Protein AF-A0A972UU00-F1 (afdb_monomer_lite)

Foldseek 3Di:
DVVVVVVVVVVVVVVVVPDDPPPPVVFDFPDDDDPDTDTPVNLVVQQDPPDDPVVSVVSSVVVVVVVNVVSVVVVVVVVPDDPVRVDCVVVD

Radius of gyration: 25.85 Å; chains: 1; bounding box: 45×62×58 Å

Secondary structure (DSSP, 8-state):
-HHHHHHHHHHHHHHHTT----------EEEEETTEEEEHHHHHHHSPTT--HHHHHHHHHHHHHHHHHHHHHHHHHHHHS-TTTS-GGGG-

pLDDT: mean 83.52, std 14.23, range [48.22, 98.44]

Sequence (92 aa):
MSRISILYILTLLLVAMSCSDSANDSDKPVAKVGDKYLYLSEVYDFVPNKIGVSDSTLMAEDYIKKWIQKELLIKKAEENLSHEQKDVSKEL

Structure (mmCIF, N/CA/C/O backbone):
data_AF-A0A972UU00-F1
#
_entry.id   AF-A0A972UU00-F1
#
loop_
_atom_site.group_PDB
_atom_site.id
_atom_site.type_symbol
_atom_site.label_atom_id
_atom_site.label_alt_id
_atom_site.label_comp_id
_atom_site.label_asym_id
_atom_site.label_entity_id
_atom_site.label_seq_id
_atom_site.pdbx_PDB_ins_code
_atom_site.Cartn_x
_atom_site.Cartn_y
_atom_site.Cartn_z
_atom_site.occupancy
_atom_site.B_iso_or_equiv
_atom_site.auth_seq_id
_atom_site.auth_comp_id
_atom_site.auth_asym_id
_atom_site.auth_atom_id
_atom_site.pdbx_PDB_model_num
ATOM 1 N N . MET A 1 1 ? 0.582 -51.464 -39.409 1.00 59.53 1 MET A N 1
ATOM 2 C CA . MET A 1 1 ? 0.816 -50.027 -39.678 1.00 59.53 1 MET A CA 1
ATOM 3 C C . MET A 1 1 ? -0.222 -49.136 -38.989 1.00 59.53 1 MET A C 1
ATOM 5 O O . MET A 1 1 ? 0.188 -48.385 -38.119 1.00 59.53 1 MET A O 1
ATOM 9 N N . SER A 1 2 ? -1.541 -49.292 -39.202 1.00 67.19 2 SER A N 1
ATOM 10 C CA . SER A 1 2 ? -2.558 -48.424 -38.555 1.00 67.19 2 SER A CA 1
ATOM 11 C C . SER A 1 2 ? -2.593 -48.433 -37.020 1.00 67.19 2 SER A C 1
ATOM 13 O O . SER A 1 2 ? -2.855 -47.400 -36.423 1.00 67.19 2 SER A O 1
ATOM 15 N N . ARG A 1 3 ? -2.318 -49.564 -36.351 1.00 77.19 3 ARG A N 1
ATOM 16 C CA . ARG A 1 3 ? -2.348 -49.644 -34.872 1.00 77.19 3 ARG A CA 1
ATOM 17 C C . ARG A 1 3 ? -1.226 -48.840 -34.204 1.00 77.19 3 ARG A C 1
ATOM 19 O O . ARG A 1 3 ? -1.441 -48.255 -33.153 1.00 77.19 3 ARG A O 1
ATOM 26 N N . ILE A 1 4 ? -0.066 -48.776 -34.857 1.00 80.25 4 ILE A N 1
ATOM 27 C CA . ILE A 1 4 ? 1.102 -48.010 -34.407 1.00 80.25 4 ILE A CA 1
ATOM 28 C C . ILE A 1 4 ? 0.876 -46.514 -34.644 1.00 80.25 4 ILE A C 1
ATOM 30 O O . ILE A 1 4 ? 1.128 -45.715 -33.750 1.00 80.25 4 ILE A O 1
ATOM 34 N N . SER A 1 5 ? 0.293 -46.135 -35.788 1.00 76.31 5 SER A N 1
ATOM 35 C CA . SER A 1 5 ? -0.116 -44.748 -36.049 1.00 76.31 5 SER A CA 1
ATOM 36 C C . SER A 1 5 ? -1.170 -44.248 -35.055 1.00 76.31 5 SER A C 1
ATOM 38 O O . SER A 1 5 ? -1.070 -43.116 -34.599 1.00 76.31 5 SER A O 1
ATOM 40 N N . ILE A 1 6 ? -2.136 -45.090 -34.662 1.00 83.06 6 ILE A N 1
ATOM 41 C CA . ILE A 1 6 ? -3.126 -44.750 -33.622 1.00 83.06 6 ILE A CA 1
ATOM 42 C C . ILE A 1 6 ? -2.440 -44.511 -32.273 1.00 83.06 6 ILE A C 1
ATOM 44 O O . ILE A 1 6 ? -2.786 -43.560 -31.579 1.00 83.06 6 ILE A O 1
ATOM 48 N N . LEU A 1 7 ? -1.443 -45.329 -31.925 1.00 84.25 7 LEU A N 1
ATOM 49 C CA . LEU A 1 7 ? -0.651 -45.151 -30.707 1.00 84.25 7 LEU A CA 1
ATOM 50 C C . LEU A 1 7 ? 0.083 -43.804 -30.722 1.00 84.25 7 LEU A C 1
ATOM 52 O O . LEU A 1 7 ? -0.033 -43.041 -29.768 1.00 84.25 7 LEU A O 1
ATOM 56 N N . TYR A 1 8 ? 0.745 -43.451 -31.826 1.00 86.00 8 TYR A N 1
ATOM 57 C CA . TYR A 1 8 ? 1.412 -42.151 -31.958 1.00 86.00 8 TYR A CA 1
ATOM 58 C C . TYR A 1 8 ? 0.443 -40.964 -31.884 1.00 86.00 8 TYR A C 1
ATOM 60 O O . TYR A 1 8 ? 0.750 -39.983 -31.213 1.00 86.00 8 TYR A O 1
ATOM 68 N N . ILE A 1 9 ? -0.740 -41.064 -32.498 1.00 85.12 9 ILE A N 1
ATOM 69 C CA . ILE A 1 9 ? -1.776 -40.020 -32.429 1.00 85.12 9 ILE A CA 1
ATOM 70 C C . ILE A 1 9 ? -2.297 -39.859 -30.995 1.00 85.12 9 ILE A C 1
ATOM 72 O O . ILE A 1 9 ? -2.443 -38.735 -30.524 1.00 85.12 9 ILE A O 1
ATOM 76 N N . LEU A 1 10 ? -2.523 -40.964 -30.278 1.00 83.50 10 LEU A N 1
ATOM 77 C CA . LEU A 1 10 ? -2.957 -40.933 -28.880 1.00 83.50 10 LEU A CA 1
ATOM 78 C C . LEU A 1 10 ? -1.892 -40.283 -27.986 1.00 83.50 10 LEU A C 1
ATOM 80 O O . LEU A 1 10 ? -2.213 -39.444 -27.150 1.00 83.50 10 LEU A O 1
ATOM 84 N N . THR A 1 11 ? -0.620 -40.627 -28.207 1.00 80.94 11 THR A N 1
ATOM 85 C CA . THR A 1 11 ? 0.504 -40.060 -27.445 1.00 80.94 11 THR A CA 1
ATOM 86 C C . THR A 1 11 ? 0.660 -38.561 -27.718 1.00 80.94 11 THR A C 1
ATOM 88 O O . THR A 1 11 ? 0.879 -37.791 -26.790 1.00 80.94 11 THR A O 1
ATOM 91 N N . LEU A 1 12 ? 0.480 -38.125 -28.970 1.00 81.25 12 LEU A N 1
ATOM 92 C CA . LEU A 1 12 ? 0.515 -36.711 -29.352 1.00 81.25 12 LEU A CA 1
ATOM 93 C C . LEU A 1 12 ? -0.643 -35.913 -28.725 1.00 81.25 12 LEU A C 1
ATOM 95 O O . LEU A 1 12 ? -0.441 -34.789 -28.271 1.00 81.25 12 LEU A O 1
ATOM 99 N N . LEU A 1 13 ? -1.838 -36.508 -28.650 1.00 79.12 13 LEU A N 1
ATOM 100 C CA . LEU A 1 13 ? -3.018 -35.892 -28.035 1.00 79.12 13 LEU A CA 1
ATOM 101 C C . LEU A 1 13 ? -2.851 -35.712 -26.515 1.00 79.12 13 LEU A C 1
ATOM 103 O O . LEU A 1 13 ? -3.257 -34.690 -25.968 1.00 79.12 13 LEU A O 1
ATOM 107 N N . LEU A 1 14 ? -2.211 -36.676 -25.844 1.00 75.38 14 LEU A N 1
ATOM 108 C CA . LEU A 1 14 ? -1.894 -36.619 -24.411 1.00 75.38 14 LEU A CA 1
ATOM 109 C C . LEU A 1 14 ? -0.921 -35.479 -24.067 1.00 75.38 14 LEU A C 1
ATOM 111 O O . LEU A 1 14 ? -1.079 -34.834 -23.035 1.00 75.38 14 LEU A O 1
ATOM 115 N N . VAL A 1 15 ? 0.051 -35.191 -24.937 1.00 75.81 15 VAL A N 1
ATOM 116 C CA . VAL A 1 15 ? 1.020 -34.101 -24.718 1.00 75.81 15 VAL A CA 1
ATOM 117 C C . VAL A 1 15 ? 0.383 -32.719 -24.939 1.00 75.81 15 VAL A C 1
ATOM 119 O O . VAL A 1 15 ? 0.766 -31.754 -24.281 1.00 75.81 15 VAL A O 1
ATOM 122 N N . ALA A 1 16 ? -0.638 -32.615 -25.797 1.00 72.31 16 ALA A N 1
ATOM 123 C CA . ALA A 1 16 ? -1.317 -31.349 -26.093 1.00 72.31 16 ALA A CA 1
ATOM 124 C C . ALA A 1 16 ? -2.203 -30.815 -24.946 1.00 72.31 16 ALA A C 1
ATOM 126 O O . ALA A 1 16 ? -2.549 -29.637 -24.947 1.00 72.31 16 ALA A O 1
ATOM 127 N N . MET A 1 17 ? -2.553 -31.644 -23.954 1.00 67.81 17 MET A N 1
ATOM 128 C CA . MET A 1 17 ? -3.377 -31.233 -22.804 1.00 67.81 17 MET A CA 1
ATOM 129 C C . MET A 1 17 ? -2.582 -30.582 -21.659 1.00 67.81 17 MET A C 1
ATOM 131 O O . MET A 1 17 ? -3.187 -30.097 -20.709 1.00 67.81 17 MET A O 1
ATOM 135 N N . SER A 1 18 ? -1.246 -30.538 -21.731 1.00 64.56 18 SER A N 1
ATOM 136 C CA . SER A 1 18 ? -0.406 -30.009 -20.641 1.00 64.56 18 SER A CA 1
ATOM 137 C C . SER A 1 18 ? -0.151 -28.495 -20.708 1.00 64.56 18 SER A C 1
ATOM 139 O O . SER A 1 18 ? 0.649 -27.978 -19.928 1.00 64.56 18 SER A O 1
ATOM 141 N N . CYS A 1 19 ? -0.799 -27.769 -21.622 1.00 66.12 19 CYS A N 1
ATOM 142 C CA . CYS A 1 19 ? -0.678 -26.315 -21.694 1.00 66.12 19 CYS A CA 1
ATOM 143 C C . CYS A 1 19 ? -1.744 -25.656 -20.808 1.00 66.12 19 CYS A C 1
ATOM 145 O O . CYS A 1 19 ? -2.808 -25.258 -21.278 1.00 66.12 19 CYS A O 1
ATOM 147 N N . SER A 1 20 ? -1.466 -25.577 -19.509 1.00 64.94 20 SER A N 1
ATOM 148 C CA . SER A 1 20 ? -2.142 -24.647 -18.609 1.00 64.94 20 SER A CA 1
ATOM 149 C C . SER A 1 20 ? -1.156 -23.539 -18.264 1.00 64.94 20 SER A C 1
ATOM 151 O O . SER A 1 20 ? -0.249 -23.745 -17.457 1.00 64.94 20 SER A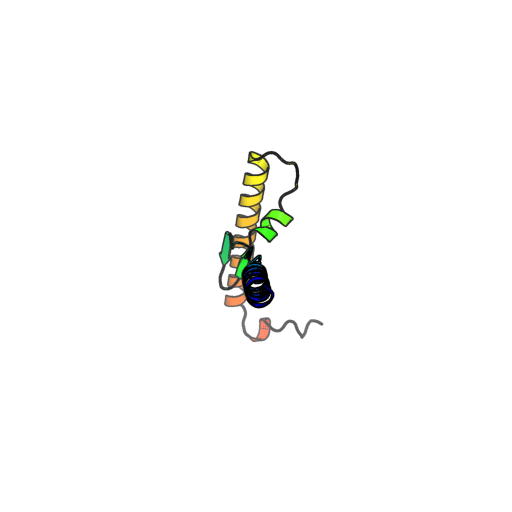 O 1
ATOM 153 N N . ASP A 1 21 ? -1.321 -22.377 -18.893 1.00 57.00 21 ASP A N 1
ATOM 154 C CA . ASP A 1 21 ? -0.670 -21.148 -18.454 1.00 57.00 21 ASP A CA 1
ATOM 155 C C . ASP A 1 21 ? -1.350 -20.706 -17.155 1.00 57.00 21 ASP A C 1
ATOM 157 O O . ASP A 1 21 ? -2.333 -19.972 -17.142 1.00 57.00 21 ASP A O 1
ATOM 161 N N . SER A 1 22 ? -0.899 -21.282 -16.045 1.00 54.84 22 SER A N 1
ATOM 162 C CA . SER A 1 22 ? -1.235 -20.802 -14.714 1.00 54.84 22 SER A CA 1
ATOM 163 C C . SER A 1 22 ? -0.120 -19.882 -14.230 1.00 54.84 22 SER A C 1
ATOM 165 O O . SER A 1 22 ? 0.410 -20.066 -13.132 1.00 54.84 22 SER A O 1
ATOM 167 N N . ALA A 1 23 ? 0.238 -18.880 -15.033 1.00 48.22 23 ALA A N 1
ATOM 168 C CA . ALA A 1 23 ? 0.704 -17.617 -14.491 1.00 48.22 23 ALA A CA 1
ATOM 169 C C . ALA A 1 23 ? -0.480 -16.977 -13.750 1.00 48.22 23 ALA A C 1
ATOM 171 O O . ALA A 1 23 ? -1.124 -16.044 -14.217 1.00 48.22 23 ALA A O 1
ATOM 172 N N . ASN A 1 24 ? -0.810 -17.523 -12.578 1.00 53.91 24 ASN A N 1
ATOM 173 C CA . ASN A 1 24 ? -1.473 -16.721 -11.570 1.00 53.91 24 ASN A CA 1
ATOM 174 C C . ASN A 1 24 ? -0.439 -15.669 -11.163 1.00 53.91 24 ASN A C 1
ATOM 176 O O . ASN A 1 24 ? 0.293 -15.860 -10.192 1.00 53.91 24 ASN A O 1
ATOM 180 N N . ASP A 1 25 ? -0.386 -14.571 -11.918 1.00 59.50 25 ASP A N 1
ATOM 181 C CA . ASP A 1 25 ? 0.036 -13.260 -11.433 1.00 59.50 25 ASP A CA 1
ATOM 182 C C . ASP A 1 25 ? -0.952 -12.864 -10.328 1.00 59.50 25 ASP A C 1
ATOM 184 O O . ASP A 1 25 ? -1.793 -11.979 -10.473 1.00 59.50 25 ASP A O 1
ATOM 188 N N . SER A 1 26 ? -0.932 -13.609 -9.220 1.00 71.94 26 SER A N 1
ATOM 189 C CA . SER A 1 26 ? -1.643 -13.234 -8.017 1.00 71.94 26 SER A CA 1
ATOM 190 C C . SER A 1 26 ? -0.974 -11.956 -7.558 1.00 71.94 26 SER A C 1
ATOM 192 O O . SER A 1 26 ? 0.161 -11.984 -7.071 1.00 71.94 26 SER A O 1
ATOM 194 N N . ASP A 1 27 ? -1.654 -10.848 -7.811 1.00 88.00 27 ASP A N 1
ATOM 195 C CA . ASP A 1 27 ? -1.195 -9.519 -7.469 1.00 88.00 27 ASP A CA 1
ATOM 196 C C . ASP A 1 27 ? -0.652 -9.500 -6.034 1.00 88.00 27 ASP A C 1
ATOM 198 O O . ASP A 1 27 ? -1.268 -10.016 -5.093 1.00 88.00 27 ASP A O 1
ATOM 202 N N . LYS A 1 28 ? 0.576 -9.007 -5.880 1.00 92.25 28 LYS A N 1
ATOM 203 C CA . LYS A 1 28 ? 1.355 -9.217 -4.662 1.00 92.25 28 LYS A CA 1
ATOM 204 C C . LYS A 1 28 ? 0.943 -8.185 -3.614 1.00 92.25 28 LYS A C 1
ATOM 206 O O . LYS A 1 28 ? 1.115 -6.994 -3.864 1.00 92.25 28 LYS A O 1
ATOM 211 N N . PRO A 1 29 ? 0.496 -8.585 -2.412 1.00 94.81 29 PRO A N 1
ATOM 212 C CA . PRO A 1 29 ? 0.246 -7.624 -1.349 1.00 94.81 29 PRO A CA 1
ATOM 213 C C . PRO A 1 29 ? 1.568 -6.999 -0.879 1.00 94.81 29 PRO A C 1
ATOM 215 O O . PRO A 1 29 ? 2.544 -7.704 -0.607 1.00 94.81 29 PRO A O 1
ATOM 218 N N . VAL A 1 30 ? 1.589 -5.673 -0.762 1.00 96.25 30 VAL A N 1
ATOM 219 C CA . VAL A 1 30 ? 2.746 -4.882 -0.308 1.00 96.25 30 VAL A CA 1
ATOM 220 C C . VAL A 1 30 ? 2.536 -4.265 1.075 1.00 96.25 30 VAL A C 1
ATOM 222 O O . VAL A 1 30 ? 3.5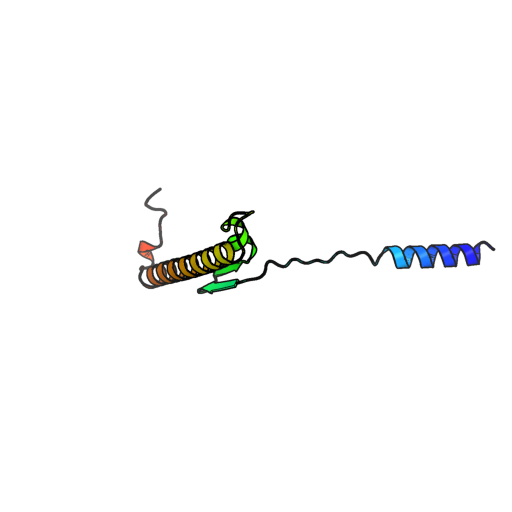10 -4.008 1.779 1.00 96.25 30 VAL A O 1
ATOM 225 N N . ALA A 1 31 ? 1.285 -4.071 1.500 1.00 97.25 31 ALA A N 1
ATOM 226 C CA . ALA A 1 31 ? 0.940 -3.637 2.853 1.00 97.25 31 ALA A CA 1
ATOM 227 C C . ALA A 1 31 ? -0.425 -4.193 3.294 1.00 97.25 31 ALA A C 1
ATOM 229 O O . ALA A 1 31 ? -1.244 -4.593 2.468 1.00 97.25 31 ALA A O 1
ATOM 230 N N . LYS A 1 32 ? -0.674 -4.217 4.610 1.00 97.19 32 LYS A N 1
ATOM 231 C CA . LYS A 1 32 ? -1.949 -4.643 5.209 1.00 97.19 32 LYS A CA 1
ATOM 232 C C . LYS A 1 32 ? -2.294 -3.780 6.424 1.00 97.19 32 LYS A C 1
ATOM 234 O O . LYS A 1 32 ? -1.451 -3.600 7.301 1.00 97.19 32 LYS A O 1
ATOM 239 N N . VAL A 1 33 ? -3.539 -3.307 6.508 1.00 97.25 33 VAL A N 1
ATOM 240 C CA . VAL A 1 33 ? -4.096 -2.609 7.680 1.00 97.25 33 VAL A CA 1
ATOM 241 C C . VAL A 1 33 ? -5.484 -3.172 7.985 1.00 97.25 33 VAL A C 1
ATOM 243 O O . VAL A 1 33 ? -6.412 -3.024 7.196 1.00 97.25 33 VAL A O 1
ATOM 246 N N . GLY A 1 34 ? -5.641 -3.832 9.138 1.00 94.56 34 GLY A N 1
ATOM 247 C CA . GLY A 1 34 ? -6.881 -4.560 9.439 1.00 94.56 34 GLY A CA 1
ATOM 248 C C . GLY A 1 34 ? -7.099 -5.682 8.424 1.00 94.56 34 GLY A C 1
ATOM 249 O O . GLY A 1 34 ? -6.196 -6.491 8.229 1.00 94.56 34 GLY A O 1
ATOM 250 N N . ASP A 1 35 ? -8.252 -5.694 7.761 1.00 94.19 35 ASP A N 1
ATOM 251 C CA . ASP A 1 35 ? -8.586 -6.664 6.707 1.00 94.19 35 ASP A CA 1
ATOM 252 C C . ASP A 1 35 ? -8.339 -6.132 5.288 1.00 94.19 35 ASP A C 1
ATOM 254 O O . ASP A 1 35 ? -8.574 -6.835 4.307 1.00 94.19 35 ASP A O 1
ATOM 258 N N . LYS A 1 36 ? -7.832 -4.901 5.165 1.00 96.19 36 LYS A N 1
ATOM 259 C CA . LYS A 1 36 ? -7.511 -4.286 3.878 1.00 96.19 36 LYS A CA 1
ATOM 260 C C . LYS A 1 36 ? -6.066 -4.559 3.493 1.00 96.19 36 LYS A C 1
ATOM 262 O O . LYS A 1 36 ? -5.158 -4.474 4.326 1.00 96.19 36 LYS A O 1
ATOM 267 N N . TYR A 1 37 ? -5.869 -4.837 2.213 1.00 97.19 37 TYR A N 1
ATOM 268 C CA . TYR A 1 37 ? -4.577 -5.084 1.591 1.00 97.19 37 TYR A CA 1
ATOM 269 C C . TYR A 1 37 ? -4.320 -4.002 0.551 1.00 97.19 37 TYR A C 1
ATOM 271 O O . TYR A 1 37 ? -5.249 -3.611 -0.149 1.00 97.19 37 TYR A O 1
ATOM 279 N N . LEU A 1 38 ? -3.075 -3.540 0.482 1.00 97.31 38 LEU A N 1
ATOM 280 C CA . LEU A 1 38 ? -2.569 -2.766 -0.642 1.00 97.31 38 LEU A CA 1
ATOM 281 C C . LEU A 1 38 ? -1.804 -3.716 -1.544 1.00 97.31 38 LEU A C 1
ATOM 283 O O . LEU A 1 38 ? -0.884 -4.395 -1.070 1.00 97.31 38 LEU A O 1
ATOM 287 N N . TYR A 1 39 ? -2.163 -3.748 -2.816 1.00 96.69 39 TYR A N 1
ATOM 288 C CA . TYR A 1 39 ? -1.525 -4.598 -3.802 1.00 96.69 39 TYR A CA 1
ATOM 289 C C . TYR A 1 39 ? -0.488 -3.853 -4.638 1.00 96.69 39 TYR A C 1
ATOM 291 O O . TYR A 1 39 ? -0.467 -2.626 -4.717 1.00 96.69 39 TYR A O 1
ATOM 299 N N . LEU A 1 40 ? 0.422 -4.616 -5.238 1.00 94.38 40 LEU A N 1
ATOM 300 C CA . LEU A 1 40 ? 1.517 -4.077 -6.027 1.00 94.38 40 LEU A CA 1
ATOM 301 C C . LEU A 1 40 ? 1.003 -3.379 -7.293 1.00 94.38 40 LEU A C 1
ATOM 303 O O . LEU A 1 40 ? 1.559 -2.346 -7.662 1.00 94.38 40 LEU A O 1
ATOM 307 N N . SER A 1 41 ? -0.063 -3.889 -7.920 1.00 93.94 41 SER A N 1
ATOM 308 C CA . SER A 1 41 ? -0.701 -3.221 -9.064 1.00 93.94 41 SER A CA 1
ATOM 309 C C . SER A 1 41 ? -1.184 -1.806 -8.726 1.00 93.94 41 SER A C 1
ATOM 311 O O . SER A 1 41 ? -0.893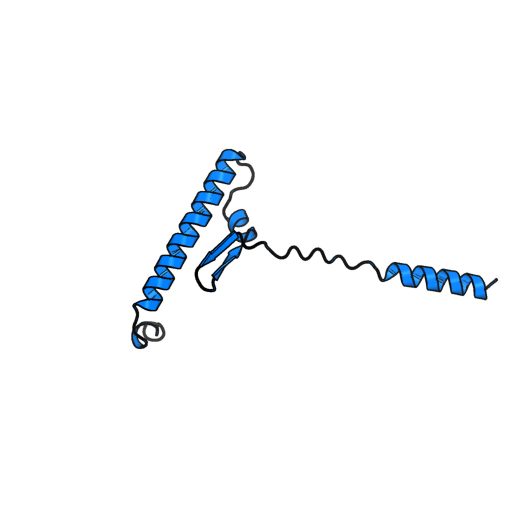 -0.876 -9.470 1.00 93.94 41 SER A O 1
ATOM 313 N N . GLU A 1 42 ? -1.804 -1.610 -7.558 1.00 94.56 42 GLU A N 1
ATOM 314 C CA . GLU A 1 42 ? -2.290 -0.299 -7.105 1.00 94.56 42 GLU A CA 1
ATOM 315 C C . GLU A 1 42 ? -1.142 0.704 -6.923 1.00 94.56 42 GLU A C 1
ATOM 317 O O . GLU A 1 42 ? -1.286 1.895 -7.202 1.00 94.56 42 GLU A O 1
ATOM 322 N N . VAL A 1 43 ? 0.025 0.225 -6.476 1.00 94.81 43 VAL A N 1
ATOM 323 C CA . VAL A 1 43 ? 1.232 1.058 -6.398 1.00 94.81 43 VAL A CA 1
ATOM 324 C C . VAL A 1 43 ? 1.731 1.410 -7.799 1.00 94.81 43 VAL A C 1
ATOM 326 O O . VAL A 1 43 ? 2.090 2.562 -8.040 1.00 94.81 43 VAL A O 1
ATOM 329 N N . TYR A 1 44 ? 1.734 0.455 -8.732 1.00 92.00 44 TYR A N 1
ATOM 330 C CA . TYR A 1 44 ? 2.136 0.708 -10.118 1.00 92.00 44 TYR A CA 1
ATOM 331 C C . TYR A 1 44 ? 1.212 1.692 -10.837 1.00 92.00 44 TYR A C 1
ATOM 333 O O . TYR A 1 44 ? 1.707 2.526 -11.590 1.00 92.00 44 TYR A O 1
ATOM 341 N N . ASP A 1 45 ? -0.091 1.656 -10.565 1.00 91.62 45 ASP A N 1
ATOM 342 C CA . ASP A 1 45 ? -1.056 2.598 -11.138 1.00 91.62 45 ASP A CA 1
ATOM 343 C C . ASP A 1 45 ? -0.810 4.041 -10.670 1.00 91.62 45 ASP A C 1
ATOM 345 O O . ASP A 1 45 ? -1.114 4.999 -11.386 1.00 91.62 45 ASP A O 1
ATOM 349 N N . PHE A 1 46 ? -0.235 4.213 -9.476 1.00 90.19 46 PHE A N 1
ATOM 350 C CA . PHE A 1 46 ? 0.102 5.527 -8.935 1.00 90.19 46 PHE A CA 1
ATOM 351 C C . PHE A 1 46 ? 1.461 6.052 -9.417 1.00 90.19 46 PHE A C 1
ATOM 353 O O . PHE A 1 46 ? 1.638 7.264 -9.561 1.00 90.19 46 PHE A O 1
ATOM 360 N N . VAL A 1 47 ? 2.435 5.170 -9.648 1.00 91.00 47 VAL A N 1
ATOM 361 C CA . VAL A 1 47 ? 3.801 5.561 -10.016 1.00 91.00 47 VAL A CA 1
ATOM 362 C C . VAL A 1 47 ? 3.895 5.811 -11.529 1.00 91.00 47 VAL A C 1
ATOM 364 O O . VAL A 1 47 ? 3.704 4.889 -12.320 1.00 91.00 47 VAL A O 1
ATOM 367 N N . PRO A 1 48 ? 4.240 7.034 -11.982 1.00 87.06 48 PRO A N 1
ATOM 368 C CA . PRO A 1 48 ? 4.320 7.336 -13.404 1.00 87.06 48 PRO A CA 1
ATOM 369 C C . PRO A 1 48 ? 5.346 6.477 -14.142 1.00 87.06 48 PRO A C 1
ATOM 371 O O . PRO A 1 48 ? 6.481 6.289 -13.703 1.00 87.06 48 PRO A O 1
ATOM 374 N N . ASN A 1 49 ? 4.976 6.044 -15.344 1.00 81.62 49 ASN A N 1
ATOM 375 C CA . ASN A 1 49 ? 5.916 5.420 -16.264 1.00 81.62 49 ASN A CA 1
ATOM 376 C C . ASN A 1 49 ? 6.980 6.435 -16.725 1.00 81.62 49 ASN A C 1
ATOM 378 O O . ASN A 1 49 ? 6.680 7.611 -16.925 1.00 81.62 49 ASN A O 1
ATOM 382 N N . LYS A 1 50 ? 8.200 5.952 -17.006 1.00 83.06 50 LYS A N 1
ATOM 383 C CA . LYS A 1 50 ? 9.332 6.732 -17.562 1.00 83.06 50 LYS A CA 1
ATOM 384 C C . LYS A 1 50 ? 9.997 7.733 -16.599 1.00 83.06 50 LYS A C 1
ATOM 386 O O . LYS A 1 50 ? 10.546 8.735 -17.053 1.00 83.06 50 LYS A O 1
ATOM 391 N N . ILE A 1 51 ? 9.998 7.450 -15.298 1.00 87.94 51 ILE A N 1
ATOM 392 C CA . ILE A 1 51 ? 10.803 8.180 -14.303 1.00 87.94 51 ILE A CA 1
ATOM 393 C C . ILE A 1 51 ? 12.030 7.361 -13.879 1.00 87.94 51 ILE A C 1
ATOM 395 O O . ILE A 1 51 ? 12.096 6.154 -14.118 1.00 87.94 51 ILE A O 1
ATOM 399 N N . GLY A 1 52 ? 13.034 8.021 -13.297 1.00 91.25 52 GLY A N 1
ATOM 400 C CA . GLY A 1 52 ? 14.250 7.352 -12.836 1.00 91.25 52 GLY A CA 1
ATOM 401 C C . GLY A 1 52 ? 13.977 6.399 -11.669 1.00 91.25 52 GLY A C 1
ATOM 402 O O . GLY A 1 52 ? 13.080 6.644 -10.869 1.00 91.25 52 GLY A O 1
ATOM 403 N N . VAL A 1 53 ? 14.794 5.347 -11.533 1.00 88.94 53 VAL A N 1
ATOM 404 C CA . VAL A 1 53 ? 14.627 4.303 -10.497 1.00 88.94 53 VAL A CA 1
ATOM 405 C C . VAL A 1 53 ? 14.542 4.890 -9.083 1.00 88.94 53 VAL A C 1
ATOM 407 O O . VAL A 1 53 ? 13.722 4.453 -8.275 1.00 88.94 53 VAL A O 1
ATOM 410 N N . SER A 1 54 ? 15.370 5.896 -8.787 1.00 92.50 54 SER A N 1
ATOM 411 C CA . SER A 1 54 ? 15.362 6.574 -7.486 1.00 92.50 54 SER A CA 1
ATOM 412 C C . SER A 1 54 ? 14.029 7.276 -7.229 1.00 92.50 54 SER A C 1
ATOM 414 O O . SER A 1 54 ? 13.437 7.106 -6.166 1.00 92.50 54 SER A O 1
ATOM 416 N N . ASP A 1 55 ? 13.528 8.015 -8.218 1.00 91.31 55 ASP A N 1
ATOM 417 C CA . ASP A 1 55 ? 12.293 8.787 -8.090 1.00 91.31 55 ASP A CA 1
ATOM 418 C C . ASP A 1 55 ? 11.073 7.865 -8.005 1.00 91.31 55 ASP A C 1
ATOM 420 O O . ASP A 1 55 ? 10.209 8.069 -7.154 1.00 91.31 55 ASP A O 1
ATOM 424 N N . SER A 1 56 ? 11.033 6.797 -8.813 1.00 93.81 56 SER A N 1
ATOM 425 C CA . SER A 1 56 ? 9.971 5.788 -8.725 1.00 93.81 56 SER A CA 1
ATOM 426 C C . SER A 1 56 ? 9.946 5.089 -7.374 1.00 93.81 56 SER A C 1
ATOM 428 O O . SER A 1 56 ? 8.869 4.842 -6.840 1.00 93.81 56 SER A O 1
ATOM 430 N N . THR A 1 57 ? 11.118 4.793 -6.806 1.00 94.69 57 THR A N 1
ATOM 431 C CA . THR A 1 57 ? 11.208 4.127 -5.500 1.00 94.69 57 THR A CA 1
ATOM 432 C C . THR A 1 57 ? 10.693 5.048 -4.398 1.00 94.69 57 THR A C 1
ATOM 434 O O . THR A 1 57 ? 9.831 4.645 -3.622 1.00 94.69 57 THR A O 1
ATOM 437 N N . LEU A 1 58 ? 11.137 6.309 -4.381 1.00 96.44 58 LEU A N 1
ATOM 438 C CA . LEU A 1 58 ? 10.678 7.297 -3.402 1.00 96.44 58 LEU A CA 1
ATOM 439 C C . LEU A 1 58 ? 9.168 7.560 -3.501 1.00 96.44 58 LEU A C 1
ATOM 441 O O . LEU A 1 58 ? 8.496 7.663 -2.477 1.00 96.44 58 LEU A O 1
ATOM 445 N N . MET A 1 59 ? 8.617 7.642 -4.716 1.00 96.12 59 MET A N 1
ATOM 446 C CA . MET A 1 59 ? 7.173 7.804 -4.915 1.00 96.12 59 MET A CA 1
ATOM 447 C C . MET A 1 59 ? 6.378 6.585 -4.445 1.00 96.12 59 MET A C 1
ATOM 449 O O . MET A 1 59 ? 5.351 6.753 -3.788 1.00 96.12 59 MET A O 1
ATOM 453 N N . ALA A 1 60 ? 6.844 5.371 -4.752 1.00 96.00 60 ALA A N 1
ATOM 454 C CA . ALA A 1 60 ? 6.205 4.143 -4.291 1.00 96.00 60 ALA A CA 1
ATOM 455 C C . ALA A 1 60 ? 6.189 4.068 -2.756 1.00 96.00 60 ALA A C 1
ATOM 457 O O . ALA A 1 60 ? 5.147 3.799 -2.157 1.00 96.00 60 ALA A O 1
ATOM 458 N N . GLU A 1 61 ? 7.320 4.364 -2.111 1.00 96.44 61 GLU A N 1
ATOM 459 C CA . GLU A 1 61 ? 7.433 4.401 -0.650 1.00 96.44 61 GLU A CA 1
ATOM 460 C C . GLU A 1 61 ? 6.495 5.441 -0.021 1.00 96.44 61 GLU A C 1
ATOM 462 O O . GLU A 1 61 ? 5.788 5.137 0.946 1.00 96.44 61 GLU A O 1
ATOM 467 N N . ASP A 1 62 ? 6.449 6.656 -0.574 1.00 97.12 62 ASP A N 1
ATOM 468 C CA . ASP A 1 62 ? 5.566 7.723 -0.098 1.00 97.12 62 ASP A CA 1
ATOM 469 C C . ASP A 1 62 ? 4.084 7.349 -0.254 1.00 97.12 62 ASP A C 1
ATOM 471 O O . ASP A 1 62 ? 3.292 7.540 0.674 1.00 97.12 62 ASP A O 1
ATOM 475 N N . TYR A 1 63 ? 3.712 6.747 -1.386 1.00 97.50 63 TYR A N 1
ATOM 476 C CA . TYR A 1 63 ? 2.353 6.270 -1.630 1.00 97.50 63 TYR A CA 1
ATOM 477 C C . TYR A 1 63 ? 1.936 5.185 -0.632 1.00 97.50 63 TYR A C 1
ATOM 479 O O . TYR A 1 63 ? 0.906 5.327 0.031 1.00 97.50 63 TYR A O 1
ATOM 487 N N . ILE A 1 64 ? 2.763 4.147 -0.453 1.00 98.19 64 ILE A N 1
ATOM 488 C CA . ILE A 1 64 ? 2.503 3.063 0.507 1.00 98.19 64 ILE A CA 1
ATOM 489 C C . ILE A 1 64 ? 2.340 3.636 1.919 1.00 98.19 64 ILE A C 1
ATOM 491 O O . ILE A 1 64 ? 1.394 3.296 2.633 1.00 98.19 64 ILE A O 1
ATOM 495 N N . LYS A 1 65 ? 3.222 4.555 2.328 1.00 98.31 65 LYS A N 1
ATOM 496 C CA . LYS A 1 65 ? 3.154 5.195 3.647 1.00 98.31 65 LYS A CA 1
ATOM 497 C C . LYS A 1 65 ? 1.855 5.978 3.840 1.00 98.31 65 LYS A C 1
ATOM 499 O O . LYS A 1 65 ? 1.210 5.836 4.882 1.00 98.31 65 LYS A O 1
ATOM 504 N N . LYS A 1 66 ? 1.458 6.789 2.856 1.00 98.00 66 LYS A N 1
ATOM 505 C CA . LYS A 1 66 ? 0.208 7.565 2.897 1.00 98.00 66 LYS A CA 1
ATOM 506 C C . LYS A 1 66 ? -1.019 6.662 2.940 1.00 98.00 66 LYS A C 1
ATOM 508 O O . LYS A 1 66 ? -1.941 6.936 3.708 1.00 98.00 66 LYS A O 1
ATOM 513 N N . TRP A 1 67 ? -1.013 5.574 2.173 1.00 98.31 67 TRP A N 1
ATOM 514 C CA . TRP A 1 67 ? -2.075 4.574 2.204 1.00 98.31 67 TRP A CA 1
ATOM 515 C C . TRP A 1 67 ? -2.218 3.962 3.603 1.00 98.31 67 TRP A C 1
ATOM 517 O O . TRP A 1 67 ? -3.306 3.995 4.175 1.00 98.31 67 TRP A O 1
ATOM 527 N N . ILE A 1 68 ? -1.113 3.524 4.221 1.00 98.44 68 ILE A N 1
ATOM 528 C CA . ILE A 1 68 ? -1.128 2.962 5.584 1.00 98.44 68 ILE A CA 1
ATOM 529 C C . ILE A 1 68 ? -1.696 3.974 6.586 1.00 98.44 68 ILE A C 1
ATOM 531 O O . ILE A 1 68 ? -2.547 3.628 7.404 1.00 98.44 68 ILE A O 1
ATOM 535 N N . GLN A 1 69 ? -1.244 5.230 6.530 1.00 98.25 69 GLN A N 1
ATOM 536 C CA . GLN A 1 69 ? -1.724 6.284 7.427 1.00 98.25 69 GLN A CA 1
ATOM 537 C C . GLN A 1 69 ? -3.228 6.524 7.279 1.00 98.25 69 GLN A C 1
ATOM 539 O O . GLN A 1 69 ? -3.932 6.636 8.284 1.00 98.25 69 GLN A O 1
ATOM 544 N N . LYS A 1 70 ? -3.720 6.573 6.039 1.00 97.88 70 LYS A N 1
ATOM 545 C CA . LYS A 1 70 ? -5.143 6.734 5.741 1.00 97.88 70 LYS A CA 1
ATOM 546 C C . LYS A 1 70 ? -5.960 5.578 6.311 1.00 97.88 70 LYS A C 1
ATOM 548 O O . LYS A 1 70 ? -6.942 5.824 7.006 1.00 97.88 70 LYS A O 1
ATOM 553 N N . GLU A 1 71 ? -5.552 4.337 6.066 1.00 97.69 7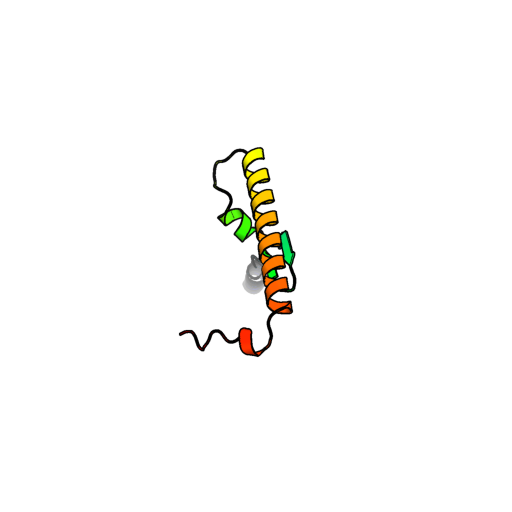1 GLU A N 1
ATOM 554 C CA . GLU A 1 71 ? -6.306 3.175 6.538 1.00 97.69 71 GLU A CA 1
ATOM 555 C C . GLU A 1 71 ? -6.283 3.044 8.065 1.00 97.69 71 GLU A C 1
ATOM 557 O O . GLU A 1 71 ? -7.296 2.695 8.668 1.00 97.69 71 GLU A O 1
ATOM 562 N N . LEU A 1 72 ? -5.174 3.401 8.722 1.00 97.31 72 LEU A N 1
ATOM 563 C CA . LEU A 1 72 ? -5.119 3.472 10.185 1.00 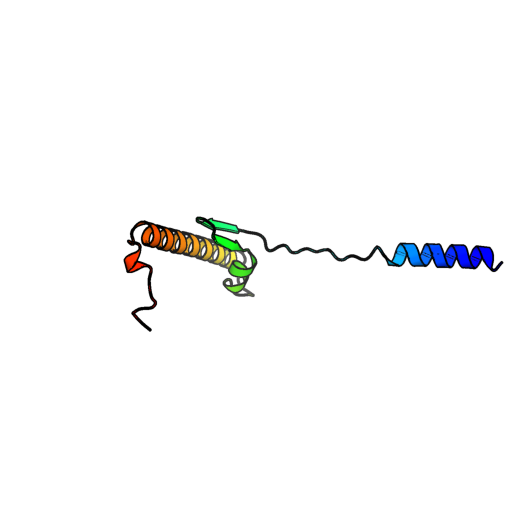97.31 72 LEU A CA 1
ATOM 564 C C . LEU A 1 72 ? -6.056 4.550 10.742 1.00 97.31 72 LEU A C 1
ATOM 566 O O . LEU A 1 72 ? -6.719 4.318 11.754 1.00 97.31 72 LEU A O 1
ATOM 570 N N . LEU A 1 73 ? -6.129 5.712 10.087 1.00 96.31 73 LEU A N 1
ATOM 571 C CA . LEU A 1 73 ? -7.032 6.790 10.483 1.00 96.31 73 LEU A CA 1
ATOM 572 C C . LEU A 1 73 ? -8.500 6.368 10.341 1.00 96.31 73 LEU A C 1
ATOM 574 O O . LEU A 1 73 ? -9.279 6.570 11.270 1.00 96.31 73 LEU A O 1
ATOM 578 N N . ILE A 1 74 ? -8.861 5.743 9.215 1.00 93.94 74 ILE A N 1
ATOM 579 C CA . ILE A 1 74 ? -10.209 5.210 8.969 1.00 93.94 74 ILE A CA 1
ATOM 580 C C . ILE A 1 74 ? -10.560 4.163 10.020 1.00 93.94 74 ILE A C 1
ATOM 582 O O . ILE A 1 74 ? -11.592 4.282 10.675 1.00 93.94 74 ILE A O 1
ATOM 586 N N . LYS A 1 75 ? -9.672 3.193 10.256 1.00 92.88 75 LYS A N 1
ATOM 587 C CA . LYS A 1 75 ? -9.880 2.167 11.279 1.00 92.88 75 LYS A CA 1
ATOM 588 C C . LYS A 1 75 ? -10.123 2.791 12.652 1.00 92.88 75 LYS A C 1
ATOM 590 O O . LYS A 1 75 ? -11.035 2.387 13.370 1.00 92.88 75 LYS A O 1
ATOM 595 N N . LYS A 1 76 ? -9.342 3.812 13.017 1.00 91.94 76 LYS A N 1
ATOM 596 C CA . LYS A 1 76 ? -9.525 4.494 14.299 1.00 91.94 76 LYS A CA 1
ATOM 597 C C . LYS A 1 76 ? -10.855 5.242 14.376 1.00 91.94 76 LYS A C 1
ATOM 599 O O . LYS A 1 76 ? -11.475 5.265 15.438 1.00 91.94 76 LYS A O 1
ATOM 604 N N . ALA A 1 77 ? -11.295 5.845 13.274 1.00 90.19 77 ALA A N 1
ATOM 605 C CA . ALA A 1 77 ? -12.608 6.469 13.193 1.00 90.19 77 ALA A CA 1
ATOM 606 C C . ALA A 1 77 ? -13.722 5.426 13.382 1.00 90.19 77 ALA A C 1
ATOM 608 O O . ALA A 1 77 ? -14.601 5.623 14.212 1.00 90.19 77 ALA A O 1
ATOM 609 N N . GLU A 1 78 ? -13.642 4.277 12.710 1.00 88.62 78 GLU A N 1
ATOM 610 C CA . GLU A 1 78 ? -14.612 3.181 12.841 1.00 88.62 78 GLU A CA 1
ATOM 611 C C . GLU A 1 78 ? -14.695 2.607 14.265 1.00 88.62 78 GLU A C 1
ATOM 613 O O . GLU A 1 78 ? -15.783 2.233 14.710 1.00 88.62 78 GLU A O 1
ATOM 618 N N . GLU A 1 79 ? -13.572 2.542 14.986 1.00 87.50 79 GLU A N 1
ATOM 619 C CA . GLU A 1 79 ? -13.520 2.137 16.399 1.00 87.50 79 GLU A CA 1
ATOM 620 C C . GLU A 1 79 ? -14.203 3.148 17.333 1.00 87.50 79 GLU A C 1
ATOM 622 O O . GLU A 1 79 ? -14.745 2.761 18.366 1.00 87.50 79 GLU A O 1
ATOM 627 N N . ASN A 1 80 ? -14.170 4.437 16.988 1.00 86.56 80 ASN A N 1
ATOM 628 C CA . ASN A 1 80 ? -14.674 5.518 17.836 1.00 86.56 80 ASN A CA 1
ATOM 629 C C . ASN A 1 80 ? -16.149 5.882 17.571 1.00 86.56 80 ASN A C 1
ATOM 631 O O . ASN A 1 80 ? -16.742 6.593 18.381 1.00 86.56 80 ASN A O 1
ATOM 635 N N . LEU A 1 81 ? -16.741 5.443 16.455 1.00 80.19 81 LEU A N 1
ATOM 636 C CA . LEU A 1 81 ? -18.139 5.736 16.108 1.00 80.19 81 LEU A CA 1
ATOM 637 C C . LEU A 1 81 ? -19.109 4.761 16.794 1.00 80.19 81 LEU A C 1
ATOM 639 O O . LEU A 1 81 ? -18.922 3.541 16.729 1.00 80.19 81 LEU A O 1
ATOM 643 N N . SER A 1 82 ? -20.186 5.286 17.395 1.00 66.69 82 SER A N 1
ATOM 644 C CA . SER A 1 82 ? -21.298 4.459 17.890 1.00 66.69 82 SER A CA 1
ATOM 645 C C . SER A 1 82 ? -22.066 3.815 16.724 1.00 66.69 82 SER A C 1
ATOM 647 O O . SER A 1 82 ? -21.977 4.266 15.580 1.00 66.69 82 SER A O 1
ATOM 649 N N . HIS A 1 83 ? -22.846 2.759 16.990 1.00 61.41 83 HIS A N 1
ATOM 650 C CA . HIS A 1 83 ? -23.657 2.089 15.960 1.00 61.41 83 HIS A CA 1
ATOM 651 C C . HIS A 1 83 ? -24.595 3.048 15.202 1.00 61.41 83 HIS A C 1
ATOM 653 O O . HIS A 1 83 ? -24.815 2.850 14.012 1.00 61.41 83 HIS A O 1
ATOM 659 N N . GLU A 1 84 ? -25.093 4.104 15.852 1.00 61.22 84 GLU A N 1
ATOM 660 C CA . GLU A 1 84 ? -25.984 5.101 15.238 1.00 61.22 84 GLU A CA 1
ATOM 661 C C . GLU A 1 84 ? -25.262 6.078 14.299 1.00 61.22 84 GLU A C 1
ATOM 663 O O . GLU A 1 84 ? -25.892 6.639 13.409 1.00 61.22 84 GLU A O 1
ATOM 668 N N . GLN A 1 85 ? -23.949 6.279 14.459 1.00 61.81 85 GLN A N 1
ATOM 669 C CA . GLN A 1 85 ? -23.159 7.195 13.623 1.00 61.81 85 GLN A CA 1
ATOM 670 C C . GLN A 1 85 ? -22.553 6.516 12.386 1.00 61.81 85 GLN A C 1
ATOM 672 O O . GLN A 1 85 ? -22.016 7.190 11.512 1.00 61.81 85 GLN A O 1
ATOM 677 N N . LYS A 1 86 ? -22.612 5.180 12.315 1.00 59.9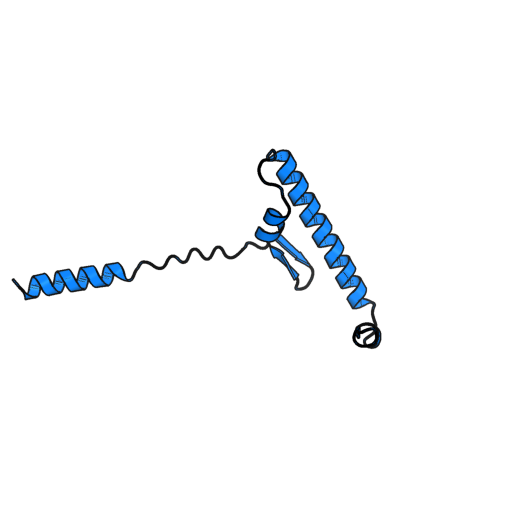1 86 LYS A N 1
ATOM 678 C CA . LYS A 1 86 ? -22.161 4.396 11.154 1.00 59.91 86 LYS A CA 1
ATOM 679 C C . LYS A 1 86 ? -23.211 4.323 10.041 1.00 59.91 86 LYS A C 1
ATOM 681 O O . LYS A 1 86 ? -22.897 3.860 8.948 1.00 59.91 86 LYS A O 1
ATOM 686 N N . ASP A 1 87 ? -24.439 4.759 10.314 1.00 64.69 87 ASP A N 1
ATOM 687 C CA . ASP A 1 87 ? -25.541 4.722 9.360 1.00 64.69 87 ASP A CA 1
ATOM 688 C C . ASP A 1 87 ? -25.597 6.011 8.522 1.00 64.69 87 ASP A C 1
ATOM 690 O O . ASP A 1 87 ? -26.165 7.023 8.928 1.00 64.69 87 ASP A O 1
ATOM 694 N N . VAL A 1 88 ? -24.987 5.965 7.335 1.00 65.94 88 VAL A N 1
ATOM 695 C CA . VAL A 1 88 ? -24.961 7.080 6.366 1.00 65.94 88 VAL A CA 1
ATOM 696 C C . VAL A 1 88 ? -26.281 7.181 5.580 1.00 65.94 88 VAL A C 1
ATOM 698 O O . VAL A 1 88 ? -26.481 8.122 4.819 1.00 65.94 88 VAL A O 1
ATOM 701 N N . SER A 1 89 ? -27.223 6.245 5.768 1.00 66.81 89 SER A N 1
ATOM 702 C CA . SER A 1 89 ? -28.479 6.210 5.004 1.00 66.81 89 SER A CA 1
ATOM 703 C C . SER A 1 89 ? -29.436 7.369 5.302 1.00 66.81 89 SER A C 1
ATOM 705 O O . SER A 1 89 ? -30.366 7.591 4.537 1.00 66.81 89 SER A O 1
ATOM 707 N N . LYS A 1 90 ? -29.206 8.134 6.378 1.00 61.41 90 LYS A N 1
ATOM 708 C CA . LYS A 1 90 ? -30.007 9.322 6.724 1.00 61.41 90 LYS A CA 1
ATOM 709 C C . LYS A 1 90 ? -29.609 10.598 5.972 1.00 61.41 90 LYS A C 1
ATOM 711 O O . LYS A 1 90 ? -30.337 11.580 6.060 1.00 61.41 90 LYS A O 1
ATOM 716 N N . GLU A 1 91 ? -28.481 10.589 5.265 1.00 62.28 91 GLU A N 1
ATOM 717 C CA . GLU A 1 91 ? -27.923 11.756 4.560 1.00 62.28 91 GLU A CA 1
ATOM 718 C C . GLU A 1 91 ? -28.095 11.669 3.023 1.00 62.28 91 GLU A C 1
ATOM 720 O O . GLU A 1 91 ? -27.550 12.501 2.296 1.00 62.28 91 GLU A O 1
ATOM 725 N N . LEU A 1 92 ? -28.836 10.669 2.520 1.00 51.38 92 LEU A N 1
ATOM 726 C CA . LEU A 1 92 ? -29.193 10.472 1.102 1.00 51.38 92 LEU A CA 1
ATOM 727 C C . LEU A 1 92 ? -30.705 10.611 0.897 1.00 51.38 92 LEU A C 1
ATOM 729 O O . LEU A 1 92 ? -31.094 11.169 -0.154 1.00 51.38 92 LEU A O 1
#